Protein AF-A0A7J3WY89-F1 (afdb_monomer_lite)

pLDDT: mean 95.37, std 6.61, range [45.88, 98.44]

Secondary structure (DSSP, 8-state):
-EE--TTS-HHHHHHTT-EE--HHHHHHH-SEEEE-PPP-TTTTTSB-HHHHHHS-TTPEEEE-S-GGGB-HHHHHHHTT--

Sequence (82 aa):
MIAYDPYLDDRVFNEIGMEKVELDYLLRESDAILIHTPLTSETYHLINEEKLRLMKPTAILVNTARGSIIDCEAFYKALGGG

Foldseek 3Di:
DEDEDPPDDVVVCVVVVYHYDDLLVCQQPAQEEEDDDEDDPCQQQCAPLVSLVSHDLNHHYHYPHDPRSHPVVSVCVSVVVD

Structure (mmCIF, N/CA/C/O backbone):
data_AF-A0A7J3WY89-F1
#
_entry.id   AF-A0A7J3WY89-F1
#
loop_
_atom_site.group_PDB
_atom_site.id
_atom_site.type_symbol
_atom_site.label_atom_id
_atom_site.label_alt_id
_atom_site.label_comp_id
_atom_site.label_asym_id
_atom_site.label_entity_id
_atom_site.label_seq_id
_atom_site.pdbx_PDB_ins_code
_atom_site.Cartn_x
_atom_site.Cartn_y
_atom_site.Cartn_z
_atom_site.occupancy
_atom_site.B_iso_or_equiv
_atom_site.auth_seq_id
_atom_site.auth_comp_id
_atom_site.auth_asym_id
_atom_site.auth_atom_id
_atom_site.pdbx_PDB_model_num
ATOM 1 N N . MET A 1 1 ? -7.890 -1.300 -14.528 1.00 91.19 1 MET A N 1
ATOM 2 C CA . MET A 1 1 ? -7.178 -1.651 -13.280 1.00 91.19 1 MET A CA 1
ATOM 3 C C . MET A 1 1 ? -5.993 -0.715 -13.194 1.00 91.19 1 MET A C 1
ATOM 5 O O . MET A 1 1 ? -5.314 -0.563 -14.203 1.00 91.19 1 MET A O 1
ATOM 9 N N . ILE A 1 2 ? -5.810 -0.049 -12.058 1.00 97.44 2 ILE A N 1
ATOM 10 C CA . ILE A 1 2 ? -4.711 0.899 -11.849 1.00 97.44 2 ILE A CA 1
ATOM 11 C C . ILE A 1 2 ? -3.601 0.224 -11.044 1.00 97.44 2 ILE A C 1
ATOM 13 O O . ILE A 1 2 ? -3.888 -0.633 -10.206 1.00 97.44 2 ILE A O 1
ATOM 17 N N . ALA A 1 3 ? -2.351 0.582 -11.308 1.00 97.62 3 ALA A N 1
ATOM 18 C CA . ALA A 1 3 ? -1.192 0.008 -10.640 1.00 97.62 3 ALA A CA 1
ATOM 19 C C . ALA A 1 3 ? -0.088 1.055 -10.443 1.00 97.62 3 ALA A C 1
ATOM 21 O O . ALA A 1 3 ? 0.011 2.027 -11.189 1.00 97.62 3 ALA A O 1
ATOM 22 N N . TYR A 1 4 ? 0.748 0.837 -9.430 1.00 97.62 4 TYR A N 1
ATOM 23 C CA . TYR A 1 4 ? 1.901 1.675 -9.117 1.00 97.62 4 TYR A CA 1
ATOM 24 C C . TYR A 1 4 ? 3.141 0.794 -8.982 1.00 97.62 4 TYR A C 1
ATOM 26 O O . TYR A 1 4 ? 3.163 -0.133 -8.174 1.00 97.62 4 TYR A O 1
ATOM 34 N N . ASP A 1 5 ? 4.171 1.113 -9.760 1.00 96.69 5 ASP A N 1
ATOM 35 C CA . ASP A 1 5 ? 5.536 0.629 -9.570 1.00 96.69 5 ASP A CA 1
ATOM 36 C C . ASP A 1 5 ? 6.491 1.737 -10.056 1.00 96.69 5 ASP A C 1
ATOM 38 O O . ASP A 1 5 ? 6.425 2.122 -11.232 1.00 96.69 5 ASP A O 1
ATOM 42 N N . PRO A 1 6 ? 7.336 2.309 -9.177 1.00 94.81 6 PRO A N 1
ATOM 43 C CA . PRO A 1 6 ? 8.211 3.418 -9.544 1.00 94.81 6 PRO A CA 1
ATOM 44 C C . PRO A 1 6 ? 9.364 2.993 -10.464 1.00 94.81 6 PRO A C 1
ATOM 46 O O . PRO A 1 6 ? 9.989 3.857 -11.078 1.00 94.81 6 PRO A O 1
ATOM 49 N N . TYR A 1 7 ? 9.644 1.693 -10.588 1.00 94.75 7 TYR A N 1
ATOM 50 C CA . TYR A 1 7 ? 10.768 1.169 -11.365 1.00 94.75 7 TYR A CA 1
ATOM 51 C C . TYR A 1 7 ? 10.367 0.664 -12.755 1.00 94.75 7 TYR A C 1
ATOM 53 O O . TYR A 1 7 ? 11.241 0.415 -13.586 1.00 94.75 7 TYR A O 1
ATOM 61 N N . LEU A 1 8 ? 9.067 0.519 -13.027 1.00 95.25 8 LEU A N 1
ATOM 62 C CA . LEU A 1 8 ? 8.552 0.101 -14.330 1.00 95.25 8 LEU A CA 1
ATOM 63 C C . LEU A 1 8 ? 8.125 1.305 -15.171 1.00 95.25 8 LEU A C 1
ATOM 65 O O . LEU A 1 8 ? 7.534 2.265 -14.672 1.00 95.25 8 LEU A O 1
ATOM 69 N N . ASP A 1 9 ? 8.407 1.248 -16.469 1.00 94.50 9 ASP A N 1
ATOM 70 C CA . ASP A 1 9 ? 7.936 2.247 -17.425 1.00 94.50 9 ASP A CA 1
ATOM 71 C C . ASP A 1 9 ? 6.534 1.918 -17.960 1.00 94.50 9 ASP A C 1
ATOM 73 O O . ASP A 1 9 ? 6.060 0.785 -17.858 1.00 94.50 9 ASP A O 1
ATOM 77 N N . ASP A 1 10 ? 5.875 2.917 -18.550 1.00 93.38 10 ASP A N 1
ATOM 78 C CA . ASP A 1 10 ? 4.486 2.820 -19.016 1.00 93.38 10 ASP A CA 1
ATOM 79 C C . ASP A 1 10 ? 4.261 1.701 -20.043 1.00 93.38 10 ASP A C 1
ATOM 81 O O . ASP A 1 10 ? 3.142 1.205 -20.173 1.00 93.38 10 ASP A O 1
ATOM 85 N N . ARG A 1 11 ? 5.297 1.263 -20.775 1.00 95.88 11 ARG A N 1
ATOM 86 C CA . ARG A 1 11 ? 5.162 0.187 -21.770 1.00 95.88 11 ARG A CA 1
ATOM 87 C C . ARG A 1 11 ? 4.782 -1.122 -21.096 1.00 95.88 11 ARG A C 1
ATOM 89 O O . ARG A 1 11 ? 3.889 -1.798 -21.590 1.00 95.88 11 ARG A O 1
ATOM 96 N N . VAL A 1 12 ? 5.385 -1.428 -19.945 1.00 96.25 12 VAL A N 1
ATOM 97 C CA . VAL A 1 12 ? 5.093 -2.654 -19.188 1.00 96.25 12 VAL A CA 1
ATOM 98 C C . VAL A 1 12 ? 3.631 -2.676 -18.742 1.00 96.25 12 VAL A C 1
ATOM 100 O O . VAL A 1 12 ? 2.959 -3.691 -18.894 1.00 96.25 12 VAL A O 1
ATOM 103 N N . PHE A 1 13 ? 3.114 -1.546 -18.250 1.00 95.75 13 PHE A N 1
ATOM 104 C CA . PHE A 1 13 ? 1.710 -1.418 -17.846 1.00 95.75 13 PHE A CA 1
ATOM 105 C C . PHE A 1 13 ? 0.754 -1.543 -19.039 1.00 95.75 13 PHE A C 1
ATOM 107 O O . PHE A 1 13 ? -0.233 -2.276 -18.963 1.00 95.75 13 PHE A O 1
ATOM 114 N N . ASN A 1 14 ? 1.081 -0.904 -20.165 1.00 94.06 14 ASN A N 1
ATOM 115 C CA . ASN A 1 14 ? 0.285 -0.977 -21.390 1.00 94.06 14 ASN A CA 1
ATOM 116 C C . ASN A 1 14 ? 0.214 -2.404 -21.960 1.00 94.06 14 ASN A C 1
ATOM 118 O O . ASN A 1 14 ? -0.855 -2.832 -22.394 1.00 94.06 14 ASN A O 1
ATOM 122 N N . GLU A 1 15 ? 1.317 -3.158 -21.927 1.00 96.56 15 GLU A N 1
ATOM 123 C CA . GLU A 1 15 ? 1.370 -4.554 -22.388 1.00 96.56 15 GLU A CA 1
ATOM 124 C C . GLU A 1 15 ? 0.444 -5.478 -21.586 1.00 96.56 15 GLU A C 1
ATOM 126 O O . GLU A 1 15 ? -0.151 -6.397 -22.151 1.00 96.56 15 GLU A O 1
ATOM 131 N N . ILE A 1 16 ? 0.278 -5.216 -20.286 1.00 95.06 16 ILE A N 1
ATOM 132 C CA . ILE A 1 16 ? -0.598 -5.994 -19.394 1.00 95.06 16 ILE A CA 1
ATOM 133 C C . ILE A 1 16 ? -1.998 -5.380 -19.224 1.00 95.06 16 ILE A C 1
ATOM 135 O O . ILE A 1 16 ? -2.799 -5.887 -18.438 1.00 95.06 16 ILE A O 1
ATOM 139 N N . GLY A 1 17 ? -2.316 -4.300 -19.949 1.00 95.44 17 GLY A N 1
ATOM 140 C CA . GLY A 1 17 ? -3.621 -3.633 -19.891 1.00 95.44 17 GLY A CA 1
ATOM 141 C C . GLY A 1 17 ? -3.919 -2.944 -18.553 1.00 95.44 17 GLY A C 1
ATOM 142 O O . GLY A 1 17 ? -5.080 -2.859 -18.143 1.00 95.44 17 GLY A O 1
ATOM 143 N N . MET A 1 18 ? -2.882 -2.481 -17.855 1.00 96.00 18 MET A N 1
ATOM 144 C CA . MET A 1 18 ? -2.989 -1.700 -16.624 1.00 96.00 18 MET A CA 1
ATOM 145 C C . MET A 1 18 ? -2.663 -0.231 -16.876 1.00 96.00 18 MET A C 1
ATOM 147 O O . MET A 1 18 ? -1.857 0.110 -17.734 1.00 96.00 18 MET A O 1
ATOM 151 N N . GLU A 1 19 ? -3.272 0.643 -16.085 1.00 96.75 19 GLU A N 1
ATOM 152 C CA . GLU A 1 19 ? -2.951 2.066 -16.073 1.00 96.75 19 GLU A CA 1
ATOM 153 C C . GLU A 1 19 ? -1.958 2.351 -14.942 1.00 96.75 19 GLU A C 1
ATOM 155 O O . GLU A 1 19 ? -2.235 2.039 -13.778 1.00 96.75 19 GLU A O 1
ATOM 160 N N . LYS A 1 20 ? -0.801 2.932 -15.277 1.00 96.94 20 LYS A N 1
ATOM 161 C CA . LYS A 1 20 ? 0.162 3.394 -14.277 1.00 96.94 20 LYS A CA 1
ATOM 162 C C . LYS A 1 20 ? -0.345 4.685 -13.643 1.00 96.94 20 LYS A C 1
ATOM 164 O O . LYS A 1 20 ? -0.628 5.651 -14.343 1.00 96.94 20 LYS A O 1
ATOM 169 N N . VAL A 1 21 ? -0.408 4.714 -12.320 1.00 97.94 21 VAL A N 1
ATOM 170 C CA . VAL A 1 21 ? -0.804 5.893 -11.540 1.00 97.94 21 VAL A CA 1
ATOM 171 C C . VAL A 1 21 ? 0.138 6.077 -10.357 1.00 97.94 21 VAL A C 1
ATOM 173 O O . VAL A 1 21 ? 0.826 5.140 -9.962 1.00 97.94 21 VAL A O 1
ATOM 176 N N . GLU A 1 22 ? 0.137 7.260 -9.748 1.00 97.94 22 GLU A N 1
ATOM 177 C CA . GLU A 1 22 ? 0.853 7.495 -8.491 1.00 97.94 22 GLU A CA 1
ATOM 178 C C . GLU A 1 22 ? 0.186 6.779 -7.309 1.00 97.94 22 GLU A C 1
ATOM 180 O O . GLU A 1 22 ? -1.040 6.633 -7.266 1.00 97.94 22 GLU A O 1
ATOM 185 N N . LEU A 1 23 ? 0.983 6.384 -6.309 1.00 98.00 23 LEU A N 1
ATOM 186 C CA . LEU A 1 23 ? 0.508 5.629 -5.143 1.00 98.00 23 LEU A CA 1
ATOM 187 C C . LEU A 1 23 ? -0.685 6.303 -4.450 1.00 98.00 23 LEU A C 1
ATOM 189 O O . LEU A 1 23 ? -1.687 5.654 -4.176 1.00 98.00 23 LEU A O 1
ATOM 193 N N . ASP A 1 24 ? -0.620 7.609 -4.204 1.00 98.31 24 ASP A N 1
ATOM 194 C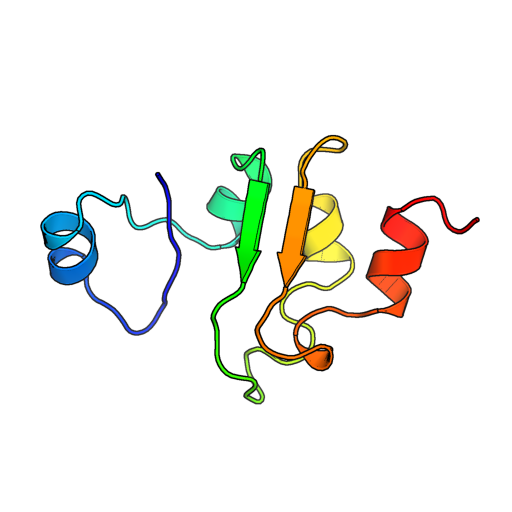 CA . ASP A 1 24 ? -1.693 8.332 -3.511 1.00 98.31 24 ASP A CA 1
ATOM 195 C C . ASP A 1 24 ? -3.004 8.348 -4.299 1.00 98.31 24 ASP A C 1
ATOM 197 O O . ASP A 1 24 ? -4.082 8.335 -3.705 1.00 98.31 24 ASP A O 1
ATOM 201 N N . TYR A 1 25 ? -2.925 8.381 -5.631 1.00 98.44 25 TYR A N 1
ATOM 202 C CA . TYR A 1 25 ? -4.100 8.263 -6.488 1.00 98.44 25 TYR A CA 1
ATOM 203 C C . TYR A 1 25 ? -4.661 6.839 -6.424 1.00 98.44 25 TYR A C 1
ATOM 205 O O . TYR A 1 25 ? -5.859 6.662 -6.209 1.00 98.44 25 TYR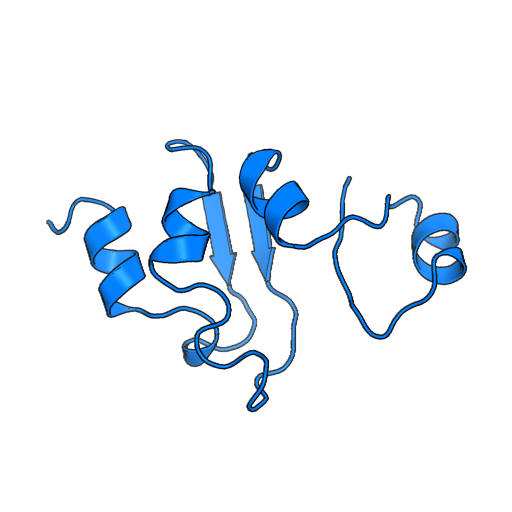 A O 1
ATOM 213 N N . LEU A 1 26 ? -3.788 5.826 -6.496 1.00 98.38 26 LEU A N 1
ATOM 214 C CA . LEU A 1 26 ? -4.172 4.423 -6.343 1.00 98.38 26 LEU A CA 1
ATOM 215 C C . LEU A 1 26 ? -4.927 4.184 -5.035 1.00 98.38 26 LEU A C 1
ATOM 217 O O . LEU A 1 26 ? -5.983 3.554 -5.051 1.00 98.38 26 LEU A O 1
ATOM 221 N N . LEU A 1 27 ? -4.415 4.703 -3.917 1.00 98.31 27 LEU A N 1
ATOM 222 C CA . LEU A 1 27 ? -5.026 4.533 -2.599 1.00 98.31 27 LEU A CA 1
ATOM 223 C C . LEU A 1 27 ? -6.425 5.166 -2.522 1.00 98.31 27 LEU A C 1
ATOM 225 O O . LEU A 1 27 ? -7.326 4.548 -1.959 1.00 98.31 27 LEU A O 1
ATOM 229 N N . ARG A 1 28 ? -6.622 6.358 -3.104 1.00 98.31 28 ARG A N 1
ATOM 230 C CA . ARG A 1 28 ? -7.914 7.074 -3.089 1.00 98.31 28 ARG A CA 1
ATOM 231 C C . ARG A 1 28 ? -8.980 6.404 -3.950 1.00 98.31 28 ARG A C 1
ATOM 233 O O . ARG A 1 28 ? -10.139 6.321 -3.546 1.00 98.31 28 ARG A O 1
ATOM 240 N N . GLU A 1 29 ? -8.594 5.922 -5.126 1.00 98.25 29 GLU A N 1
ATOM 241 C CA . GLU A 1 29 ? -9.551 5.439 -6.125 1.00 98.25 29 GLU A CA 1
ATOM 242 C C . GLU A 1 29 ? -9.875 3.945 -5.996 1.00 98.25 29 GLU A C 1
ATOM 244 O O . GLU A 1 29 ? -10.929 3.501 -6.457 1.00 98.25 29 GLU A O 1
ATOM 249 N N . SER A 1 30 ? -9.026 3.159 -5.331 1.00 98.44 30 SER A N 1
ATOM 250 C CA . SER A 1 30 ? -9.194 1.705 -5.245 1.00 98.44 30 SER A CA 1
ATOM 251 C C . SER A 1 30 ? -10.232 1.269 -4.206 1.00 98.44 30 SER A C 1
ATOM 253 O O . SER A 1 30 ? -10.194 1.682 -3.049 1.00 98.44 30 SER A O 1
ATOM 255 N N . ASP A 1 31 ? -11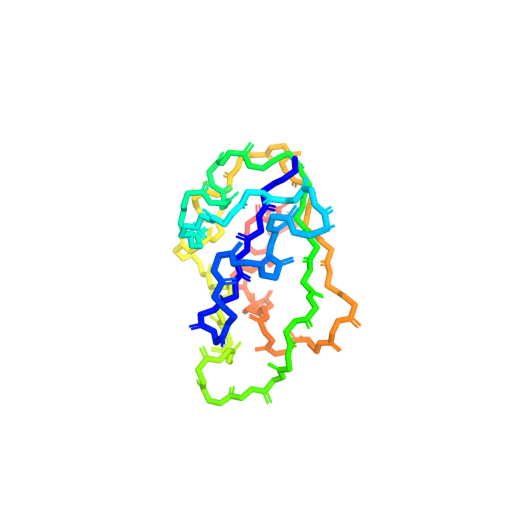.118 0.349 -4.597 1.00 98.19 31 ASP A N 1
ATOM 256 C CA . ASP A 1 31 ? -12.017 -0.370 -3.676 1.00 98.19 31 ASP A CA 1
ATOM 257 C C . ASP A 1 31 ? -11.340 -1.599 -3.044 1.00 98.19 31 ASP A C 1
ATOM 259 O O . ASP A 1 31 ? -11.692 -2.030 -1.948 1.00 98.19 31 ASP A O 1
ATOM 263 N N . ALA A 1 32 ? -10.344 -2.165 -3.724 1.00 98.12 32 ALA A N 1
ATOM 264 C CA . ALA A 1 32 ? -9.507 -3.240 -3.213 1.00 98.12 32 ALA A CA 1
ATOM 265 C C . ALA A 1 32 ? -8.059 -3.011 -3.651 1.00 98.12 32 ALA A C 1
ATOM 267 O O . ALA A 1 32 ? -7.801 -2.669 -4.804 1.00 98.12 32 ALA A O 1
ATOM 268 N N . ILE A 1 33 ? -7.122 -3.199 -2.726 1.00 98.25 33 ILE A N 1
ATOM 269 C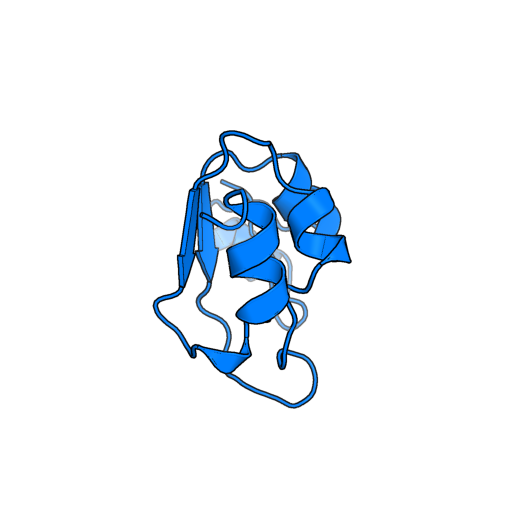 CA . ILE A 1 33 ? -5.699 -2.919 -2.904 1.00 98.25 33 ILE A CA 1
ATOM 270 C C . ILE A 1 33 ? -4.916 -4.173 -2.550 1.00 98.25 33 ILE A C 1
ATOM 272 O O . ILE A 1 33 ? -5.096 -4.744 -1.475 1.00 98.25 33 ILE A O 1
ATOM 276 N N . LEU A 1 34 ? -4.028 -4.584 -3.451 1.00 97.88 34 LEU A N 1
ATOM 277 C CA . LEU A 1 34 ? -3.191 -5.766 -3.300 1.00 97.88 34 LEU A CA 1
ATOM 278 C C . LEU A 1 34 ? -1.714 -5.369 -3.361 1.00 97.88 34 LEU A C 1
ATOM 280 O O . LEU A 1 34 ? -1.262 -4.790 -4.347 1.00 97.88 34 LEU A O 1
ATOM 284 N N . ILE A 1 35 ? -0.960 -5.684 -2.308 1.00 97.69 35 ILE A N 1
ATOM 285 C CA . ILE A 1 35 ? 0.463 -5.345 -2.197 1.00 97.69 35 ILE A CA 1
ATOM 286 C C . ILE A 1 35 ? 1.332 -6.529 -2.632 1.00 97.69 35 ILE A C 1
ATOM 288 O O . ILE A 1 35 ? 1.303 -7.597 -2.013 1.00 97.69 35 ILE A O 1
ATOM 292 N N . HIS A 1 36 ? 2.175 -6.294 -3.640 1.00 96.00 36 HIS A N 1
ATOM 293 C CA . HIS A 1 36 ? 3.168 -7.247 -4.155 1.00 96.00 36 HIS A CA 1
ATOM 294 C C . HIS A 1 36 ? 4.591 -6.669 -4.237 1.00 96.00 36 HIS A C 1
ATOM 296 O O . HIS A 1 36 ? 5.426 -7.174 -4.984 1.00 96.00 36 HIS A O 1
ATOM 302 N N . THR A 1 37 ? 4.900 -5.626 -3.466 1.00 94.81 37 THR A N 1
ATOM 303 C CA . THR A 1 37 ? 6.236 -5.015 -3.467 1.00 94.81 37 THR A CA 1
ATOM 304 C C . THR A 1 37 ? 7.204 -5.773 -2.550 1.00 94.81 37 THR A C 1
ATOM 306 O O . THR A 1 37 ? 6.795 -6.274 -1.497 1.00 94.81 37 THR A O 1
ATOM 309 N N . PRO A 1 38 ? 8.505 -5.852 -2.881 1.00 96.31 38 PRO A N 1
ATOM 310 C CA . PRO A 1 38 ? 9.509 -6.354 -1.948 1.00 96.31 38 PRO A CA 1
ATOM 311 C C . PRO A 1 38 ? 9.635 -5.417 -0.737 1.00 96.31 38 PRO A C 1
ATOM 313 O O . PRO A 1 38 ? 9.380 -4.218 -0.844 1.00 96.31 38 PRO A O 1
ATOM 316 N N . LEU A 1 39 ? 10.052 -5.957 0.413 1.00 96.88 39 LEU A N 1
ATOM 317 C CA . LEU A 1 39 ? 10.420 -5.143 1.574 1.00 96.88 39 LEU A CA 1
ATOM 318 C C . LEU A 1 39 ? 11.832 -4.574 1.382 1.00 96.88 39 LEU A C 1
ATOM 320 O O . LEU A 1 39 ? 12.801 -5.326 1.289 1.00 96.88 39 LEU A O 1
ATOM 324 N N . THR A 1 40 ? 11.928 -3.252 1.357 1.00 96.62 40 THR A N 1
ATOM 325 C CA . THR A 1 40 ? 13.150 -2.447 1.278 1.00 96.62 40 THR A CA 1
ATOM 326 C C . THR A 1 40 ? 13.060 -1.327 2.317 1.00 96.62 40 THR A C 1
ATOM 328 O O . THR A 1 40 ? 12.063 -1.210 3.030 1.00 96.62 40 THR A O 1
ATOM 331 N N . SER A 1 41 ? 14.083 -0.477 2.417 1.00 96.81 41 SER A N 1
ATOM 332 C CA . SER A 1 41 ? 14.006 0.735 3.242 1.00 96.81 41 SER A CA 1
ATOM 333 C C . SER A 1 41 ? 12.931 1.716 2.766 1.00 96.81 41 SER A C 1
ATOM 335 O O . SER A 1 41 ? 12.375 2.438 3.582 1.00 96.81 41 SER A O 1
ATOM 337 N N . GLU A 1 42 ? 12.633 1.737 1.464 1.00 95.62 42 GLU A N 1
ATOM 338 C CA . GLU A 1 42 ? 11.628 2.625 0.862 1.00 95.62 42 GLU A CA 1
ATOM 339 C C . GLU A 1 42 ? 10.203 2.098 1.062 1.00 95.62 42 GLU A C 1
ATOM 341 O O . GLU A 1 42 ? 9.264 2.880 1.171 1.00 95.62 42 GLU A O 1
ATOM 346 N N . THR A 1 43 ? 10.036 0.773 1.128 1.00 97.12 43 THR A N 1
ATOM 347 C CA . THR A 1 43 ? 8.720 0.141 1.300 1.00 97.12 43 THR A CA 1
ATOM 348 C C . THR A 1 43 ? 8.413 -0.250 2.746 1.00 97.12 43 THR A C 1
ATOM 350 O O . THR A 1 43 ? 7.310 -0.718 3.030 1.00 97.12 43 THR A O 1
ATOM 353 N N . TYR A 1 44 ? 9.351 -0.056 3.678 1.00 97.88 44 TYR A N 1
ATOM 354 C CA . TYR A 1 44 ? 9.106 -0.219 5.109 1.00 97.88 44 TYR A CA 1
ATOM 355 C C . TYR A 1 44 ? 8.069 0.806 5.579 1.00 97.88 44 TYR A C 1
ATOM 357 O O . TYR A 1 44 ? 8.279 2.009 5.450 1.00 97.88 44 TYR A O 1
ATOM 365 N N . HIS A 1 45 ? 6.948 0.324 6.119 1.00 97.94 45 HIS A N 1
ATOM 366 C CA . HIS A 1 45 ? 5.796 1.148 6.499 1.00 97.94 45 HIS A CA 1
ATOM 367 C C . HIS A 1 45 ? 5.306 2.047 5.345 1.00 97.94 45 HIS A C 1
ATOM 369 O O . HIS A 1 45 ? 4.830 3.160 5.575 1.00 97.94 45 HIS A O 1
ATOM 375 N N . LEU A 1 46 ? 5.395 1.563 4.097 1.00 97.94 46 LEU A N 1
ATOM 376 C CA . LEU A 1 46 ? 4.832 2.248 2.931 1.00 97.94 46 LEU A CA 1
ATOM 377 C C . LEU A 1 46 ? 3.361 2.596 3.160 1.00 97.94 46 LEU A C 1
ATOM 379 O O . LEU A 1 46 ? 2.921 3.703 2.865 1.00 97.94 46 LEU A O 1
ATOM 383 N N . ILE A 1 47 ? 2.610 1.646 3.721 1.00 98.19 47 ILE A N 1
ATOM 384 C CA . ILE A 1 47 ? 1.230 1.854 4.146 1.00 98.19 47 ILE A CA 1
ATOM 385 C C . ILE A 1 47 ? 1.230 2.206 5.633 1.00 98.19 47 ILE A C 1
ATOM 387 O O . ILE A 1 47 ? 1.076 1.350 6.505 1.00 98.19 47 ILE A O 1
ATOM 391 N N . ASN A 1 48 ? 1.454 3.486 5.904 1.00 97.88 48 ASN A N 1
ATOM 392 C CA . ASN A 1 48 ? 1.399 4.087 7.233 1.00 97.88 48 ASN A CA 1
ATOM 393 C C . ASN A 1 48 ? 0.038 4.757 7.497 1.00 97.88 48 ASN A C 1
ATOM 395 O O . ASN A 1 48 ? -0.872 4.715 6.670 1.00 97.88 48 ASN A O 1
ATOM 399 N N . GLU A 1 49 ? -0.096 5.420 8.646 1.00 97.50 49 GLU A N 1
ATOM 400 C CA . GLU A 1 49 ? -1.328 6.105 9.056 1.00 97.50 49 GLU A CA 1
ATOM 401 C C . GLU A 1 49 ? -1.821 7.155 8.045 1.00 97.50 49 GLU A C 1
ATOM 403 O O . GLU A 1 49 ? -3.022 7.284 7.812 1.00 97.50 49 GLU A O 1
ATOM 408 N N . GLU A 1 50 ? -0.909 7.898 7.414 1.00 97.69 50 GLU A N 1
ATOM 409 C CA . GLU A 1 50 ? -1.267 8.881 6.391 1.00 97.69 50 GLU A CA 1
ATOM 410 C C . GLU A 1 50 ? -1.838 8.199 5.149 1.00 97.69 50 GLU A C 1
ATOM 412 O O . GLU A 1 50 ? -2.892 8.603 4.662 1.00 97.69 50 GLU A O 1
ATOM 417 N N . LYS A 1 51 ? -1.188 7.132 4.674 1.00 98.00 51 LYS A N 1
ATOM 418 C CA . LYS A 1 51 ? -1.644 6.379 3.500 1.00 98.00 51 LYS A CA 1
ATOM 419 C C . LYS A 1 51 ? -2.956 5.647 3.755 1.00 98.00 51 LYS A C 1
ATOM 421 O O . LYS A 1 51 ? -3.826 5.655 2.889 1.00 98.00 51 LYS A O 1
ATOM 426 N N . LEU A 1 52 ? -3.152 5.105 4.955 1.00 97.56 52 LEU A N 1
ATOM 427 C CA . LEU A 1 52 ? -4.420 4.493 5.356 1.00 97.56 52 LEU A CA 1
ATOM 428 C C . LEU A 1 52 ? -5.579 5.498 5.334 1.00 97.56 52 LEU A C 1
ATOM 430 O O . LEU A 1 52 ? -6.671 5.149 4.899 1.00 97.56 52 LEU A O 1
ATOM 434 N N . ARG A 1 53 ? -5.346 6.762 5.717 1.00 96.94 53 ARG A N 1
ATOM 435 C CA . ARG A 1 53 ? -6.364 7.825 5.625 1.00 96.94 53 ARG A CA 1
ATOM 436 C C . ARG A 1 53 ? -6.747 8.207 4.196 1.00 96.94 53 ARG A C 1
ATOM 438 O O . ARG A 1 53 ? -7.800 8.810 4.008 1.00 96.94 53 ARG A O 1
ATOM 445 N N . LEU A 1 54 ? -5.899 7.920 3.209 1.00 97.94 54 LEU A N 1
ATOM 446 C CA . LEU A 1 54 ? -6.221 8.173 1.803 1.00 97.94 54 LEU A CA 1
ATOM 447 C C . LEU A 1 54 ? -7.185 7.132 1.236 1.00 97.94 54 LEU A C 1
ATOM 449 O O . LEU A 1 54 ? -7.856 7.417 0.249 1.00 97.94 54 LEU A O 1
ATOM 453 N N . MET A 1 55 ? -7.243 5.944 1.838 1.00 98.00 55 MET A N 1
ATOM 454 C CA . MET A 1 55 ? -8.091 4.859 1.366 1.00 98.00 55 MET A CA 1
ATOM 455 C C . MET A 1 55 ? -9.571 5.155 1.600 1.00 98.00 55 MET A C 1
ATOM 457 O O . MET A 1 55 ? -9.955 5.830 2.558 1.00 98.00 55 MET A O 1
ATOM 461 N N . LYS A 1 56 ? -10.430 4.586 0.749 1.00 97.12 56 LYS A N 1
ATOM 462 C CA . LYS A 1 56 ? -11.874 4.599 1.005 1.00 97.12 56 LYS A CA 1
ATOM 463 C C . LYS A 1 56 ? -12.159 3.860 2.323 1.00 97.12 56 LYS A C 1
ATOM 465 O O . LYS A 1 56 ? -11.569 2.805 2.551 1.00 97.12 56 LYS A O 1
ATOM 470 N N . PRO A 1 57 ? -13.117 4.315 3.151 1.00 94.38 57 PRO A N 1
ATOM 471 C CA . PRO A 1 57 ? -13.484 3.616 4.389 1.00 94.38 57 PRO A CA 1
ATOM 472 C C . PRO A 1 57 ? -13.946 2.166 4.180 1.00 94.38 57 PRO A C 1
ATOM 474 O O . PRO A 1 57 ? -13.884 1.354 5.094 1.00 94.38 57 PRO A O 1
ATOM 477 N N . THR A 1 58 ? -14.431 1.848 2.977 1.00 95.62 58 THR A N 1
ATOM 478 C CA . THR A 1 58 ? -14.892 0.514 2.572 1.00 95.62 58 THR A CA 1
ATOM 479 C C . THR A 1 58 ? -13.827 -0.288 1.823 1.00 95.62 58 THR A C 1
ATOM 481 O O . THR A 1 58 ? -14.127 -1.386 1.356 1.00 95.62 58 THR A O 1
ATOM 484 N N . ALA A 1 59 ? -12.622 0.260 1.637 1.00 97.31 59 ALA A N 1
ATOM 485 C CA . ALA A 1 59 ? -11.585 -0.387 0.849 1.00 97.31 59 ALA A CA 1
ATOM 486 C C . ALA A 1 59 ? -11.049 -1.642 1.546 1.00 97.31 59 ALA A C 1
ATOM 488 O O . ALA A 1 59 ? -10.865 -1.677 2.763 1.00 97.31 59 ALA A O 1
ATOM 489 N N . ILE A 1 60 ? -10.736 -2.662 0.753 1.00 97.62 60 ILE A N 1
ATOM 490 C CA . ILE A 1 60 ? -10.115 -3.898 1.232 1.00 97.62 60 ILE A CA 1
ATOM 491 C C . ILE A 1 60 ? -8.612 -3.824 0.968 1.00 97.62 60 ILE A C 1
ATOM 493 O O . ILE A 1 60 ? -8.192 -3.721 -0.182 1.00 97.62 60 ILE A O 1
ATOM 497 N N . LEU A 1 61 ? -7.795 -3.920 2.019 1.00 97.25 61 LEU A N 1
ATOM 498 C CA . LEU A 1 61 ? -6.339 -4.024 1.898 1.00 97.25 61 LEU A CA 1
ATOM 499 C C . LEU A 1 61 ? -5.887 -5.478 2.046 1.00 97.25 61 LEU A C 1
ATOM 501 O O . LEU A 1 61 ? -6.120 -6.103 3.080 1.00 97.25 61 LEU A O 1
ATOM 505 N N . VAL A 1 62 ? -5.189 -5.999 1.040 1.00 97.38 62 VAL A N 1
ATOM 506 C CA . VAL A 1 62 ? -4.607 -7.343 1.044 1.00 97.38 62 VAL A CA 1
ATOM 507 C C . VAL A 1 62 ? -3.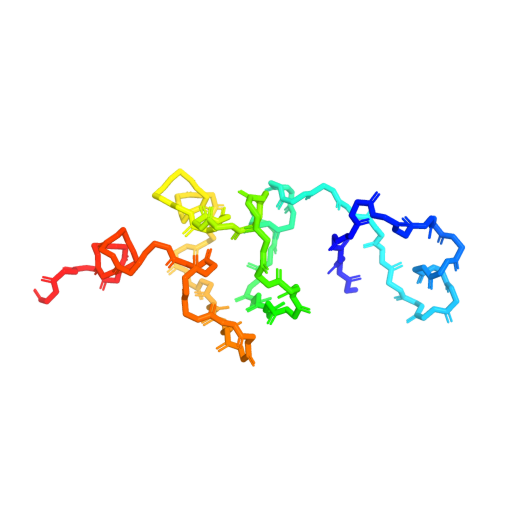091 -7.240 0.911 1.00 97.38 62 VAL A C 1
ATOM 509 O O . VAL A 1 62 ? -2.568 -6.676 -0.049 1.00 97.38 62 VAL A O 1
ATOM 512 N N . ASN A 1 63 ? -2.367 -7.826 1.863 1.00 96.06 63 ASN A N 1
ATOM 513 C CA . ASN A 1 63 ? -0.912 -7.919 1.821 1.00 96.06 63 ASN A CA 1
ATOM 514 C C . ASN A 1 63 ? -0.474 -9.383 1.851 1.00 96.06 63 ASN A C 1
ATOM 516 O O . ASN A 1 63 ? -0.535 -10.038 2.889 1.00 96.06 63 ASN A O 1
ATOM 520 N N . THR A 1 64 ? 0.002 -9.877 0.710 1.00 93.75 64 THR A N 1
ATOM 521 C CA . THR A 1 64 ? 0.629 -11.203 0.584 1.00 93.75 64 THR A CA 1
ATOM 522 C C . THR A 1 64 ? 2.153 -11.115 0.445 1.00 93.75 64 THR A C 1
ATOM 524 O O . THR A 1 64 ? 2.799 -12.108 0.118 1.00 93.75 64 THR A O 1
ATOM 527 N N . ALA A 1 65 ? 2.742 -9.931 0.648 1.00 94.31 65 ALA A N 1
ATOM 528 C CA . ALA A 1 65 ? 4.172 -9.682 0.510 1.00 94.31 65 ALA A CA 1
ATOM 529 C C . ALA A 1 65 ? 4.909 -9.837 1.854 1.00 94.31 65 ALA A C 1
ATOM 531 O O . ALA A 1 65 ? 5.353 -10.933 2.212 1.00 94.31 65 ALA A O 1
ATOM 532 N N . ARG A 1 66 ? 5.084 -8.747 2.609 1.00 96.31 66 ARG A N 1
ATOM 533 C CA . ARG A 1 66 ? 5.758 -8.731 3.919 1.00 96.31 66 ARG A CA 1
ATOM 534 C C . ARG A 1 66 ? 4.994 -7.837 4.884 1.00 96.31 66 ARG A C 1
ATOM 536 O O . ARG A 1 66 ? 4.591 -6.740 4.510 1.00 96.31 66 ARG A O 1
ATOM 543 N N . GLY A 1 67 ? 4.837 -8.296 6.128 1.00 94.19 67 GLY A N 1
ATOM 544 C CA . GLY A 1 67 ? 4.064 -7.588 7.154 1.00 94.19 67 GLY A CA 1
ATOM 545 C C . GLY A 1 67 ? 4.533 -6.149 7.367 1.00 94.19 67 GLY A C 1
ATOM 546 O O . GLY A 1 67 ? 3.715 -5.244 7.302 1.00 94.19 67 GLY A O 1
ATOM 547 N N . SER A 1 68 ? 5.849 -5.933 7.475 1.00 97.12 68 SER A N 1
ATOM 548 C CA . SER A 1 68 ? 6.467 -4.616 7.711 1.00 97.12 68 SER A CA 1
ATOM 549 C C . SER A 1 68 ? 6.285 -3.586 6.588 1.00 97.12 68 SER A C 1
ATOM 551 O O . SER A 1 68 ? 6.778 -2.473 6.713 1.00 97.12 68 SER A O 1
ATOM 553 N N . ILE A 1 69 ? 5.622 -3.927 5.480 1.00 97.94 69 ILE A N 1
ATOM 554 C CA . ILE A 1 69 ? 5.211 -2.933 4.474 1.00 97.94 69 ILE A CA 1
ATOM 555 C C . ILE A 1 69 ? 4.030 -2.100 4.994 1.00 97.94 69 ILE A C 1
ATOM 557 O O . ILE A 1 69 ? 3.868 -0.938 4.625 1.00 97.94 69 ILE A O 1
ATOM 561 N N . ILE A 1 70 ? 3.221 -2.688 5.875 1.00 97.75 70 ILE A N 1
ATOM 562 C CA . ILE A 1 70 ? 2.121 -2.018 6.556 1.00 97.75 70 ILE A CA 1
ATOM 563 C C . ILE A 1 70 ? 2.571 -1.703 7.980 1.00 97.75 70 ILE A C 1
ATOM 565 O O . ILE A 1 70 ? 3.099 -2.568 8.681 1.00 97.75 70 ILE A O 1
ATOM 569 N N . ASP A 1 71 ? 2.321 -0.477 8.424 1.00 97.69 71 ASP A N 1
ATOM 570 C CA . ASP A 1 71 ? 2.399 -0.150 9.840 1.00 97.69 71 ASP A CA 1
ATOM 571 C C . ASP A 1 71 ? 1.228 -0.825 10.571 1.00 97.69 71 ASP A C 1
ATOM 573 O O . ASP A 1 71 ? 0.080 -0.383 10.489 1.00 97.69 71 ASP A O 1
ATOM 577 N N . CYS A 1 72 ? 1.507 -1.937 11.256 1.00 94.56 72 CYS A N 1
ATOM 578 C CA . CYS A 1 72 ? 0.480 -2.738 11.920 1.00 94.56 72 CYS A CA 1
ATOM 579 C C . CYS A 1 72 ? -0.285 -1.965 13.005 1.00 94.56 72 CYS A C 1
ATOM 581 O O . CYS A 1 72 ? -1.466 -2.238 13.217 1.00 94.56 72 CYS A O 1
ATOM 583 N N . GLU A 1 73 ? 0.357 -1.016 13.692 1.00 95.25 73 GLU A N 1
ATOM 584 C CA . GLU A 1 73 ? -0.307 -0.228 14.731 1.00 95.25 73 GLU A CA 1
ATOM 585 C C . GLU A 1 73 ? -1.277 0.773 14.099 1.00 95.25 73 GLU A C 1
ATOM 587 O O . GLU A 1 73 ? -2.435 0.874 14.517 1.00 95.25 73 GLU A O 1
ATOM 592 N N . ALA A 1 74 ? -0.835 1.471 13.051 1.00 95.69 74 ALA A N 1
ATOM 593 C CA . ALA A 1 74 ? -1.701 2.363 12.289 1.00 95.69 74 ALA A CA 1
ATOM 594 C C . ALA A 1 74 ? -2.860 1.599 11.630 1.00 95.69 74 ALA A C 1
ATOM 596 O O . ALA A 1 74 ? -3.999 2.066 11.648 1.00 95.69 74 ALA A O 1
ATOM 597 N N . PHE A 1 75 ? -2.593 0.402 11.102 1.00 94.62 75 PHE A N 1
ATOM 598 C CA . PHE A 1 75 ? -3.606 -0.457 10.495 1.00 94.62 75 PHE A CA 1
ATOM 599 C C . PHE A 1 75 ? -4.661 -0.908 11.507 1.00 94.62 75 PHE A C 1
ATOM 601 O O . PHE A 1 75 ? -5.855 -0.794 11.240 1.00 94.62 75 PHE A O 1
ATOM 608 N N . TYR A 1 76 ? -4.242 -1.339 12.699 1.00 94.38 76 TYR A N 1
ATOM 609 C CA . TYR A 1 76 ? -5.163 -1.699 13.779 1.00 94.38 76 TYR A CA 1
ATOM 610 C C . TYR A 1 76 ? -6.086 -0.532 14.164 1.00 94.38 76 TYR A C 1
ATOM 612 O O . TYR A 1 76 ? -7.296 -0.712 14.305 1.00 94.38 76 TYR A O 1
ATOM 620 N N . LYS A 1 77 ? -5.537 0.684 14.272 1.00 93.19 77 LYS A N 1
ATOM 621 C CA . LYS A 1 77 ? -6.323 1.899 14.544 1.00 93.19 77 LYS A CA 1
ATOM 622 C C . LYS A 1 77 ? -7.303 2.210 13.411 1.00 93.19 77 LYS A C 1
ATOM 624 O O . LYS A 1 77 ? -8.458 2.525 13.686 1.00 93.19 77 LYS A O 1
ATOM 629 N N . ALA A 1 78 ? -6.870 2.088 12.156 1.00 91.94 78 ALA A N 1
ATOM 630 C CA . ALA A 1 78 ? -7.714 2.327 10.985 1.00 91.94 78 ALA A CA 1
ATOM 631 C C . ALA A 1 78 ? -8.916 1.368 10.906 1.00 91.94 78 ALA A C 1
ATOM 633 O O . ALA A 1 78 ? -9.973 1.759 10.421 1.00 91.94 78 ALA A O 1
ATOM 634 N N . LEU A 1 79 ? -8.791 0.149 11.441 1.00 90.75 79 LEU A N 1
ATOM 635 C CA . LEU A 1 79 ? -9.889 -0.820 11.541 1.00 90.75 79 LEU A CA 1
ATOM 636 C C . LEU A 1 79 ? -10.889 -0.527 12.675 1.00 90.75 79 LEU A C 1
ATOM 638 O O . LEU A 1 79 ? -11.844 -1.279 12.851 1.00 90.75 79 LEU A O 1
ATOM 642 N N . GLY A 1 80 ? -10.692 0.546 13.442 1.00 84.88 80 GLY A N 1
ATOM 643 C CA . GLY A 1 80 ? -11.559 0.921 14.560 1.00 84.88 80 GLY A CA 1
ATOM 644 C C . GLY A 1 80 ? -11.018 0.531 15.932 1.00 84.88 80 GLY A C 1
ATOM 645 O O . GLY A 1 80 ? -11.667 0.824 16.927 1.00 84.88 80 GLY A O 1
ATOM 646 N N . GLY A 1 81 ? -9.823 -0.064 16.010 1.00 69.25 81 GLY A N 1
ATOM 647 C CA . GLY A 1 81 ? -9.123 -0.245 17.278 1.00 69.25 81 GLY A CA 1
ATOM 648 C C . GLY A 1 81 ? -9.817 -1.151 18.304 1.00 69.25 81 GLY A C 1
ATOM 649 O O . GLY A 1 81 ? -9.500 -1.020 19.480 1.00 69.25 81 GLY A O 1
ATOM 650 N N . GLY A 1 82 ? -10.685 -2.080 17.888 1.00 45.88 82 GLY A N 1
ATOM 651 C CA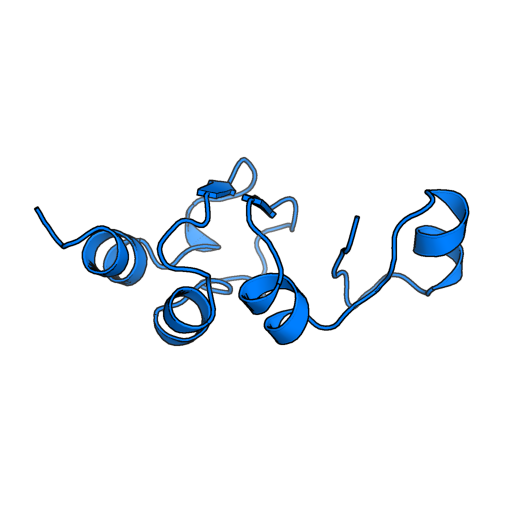 . GLY A 1 82 ? -11.399 -3.010 18.780 1.00 45.88 82 GLY A CA 1
ATOM 652 C C . GLY A 1 82 ? -12.762 -2.504 19.233 1.00 45.88 82 GLY A C 1
ATOM 653 O O . GLY A 1 82 ? -12.811 -1.462 19.920 1.00 45.88 82 GLY A O 1
#

Radius of gyration: 13.04 Å; chains: 1; bounding box: 29×20×41 Å